Protein AF-A0A2J8T109-F1 (afdb_monomer_lite)

InterPro domains:
  IPR013608 VWA N-terminal [PF08399] (19-126)
  IPR051173 Voltage-dependent calcium channel subunit alpha-2/delta [PTHR10166] (1-126)

Foldseek 3Di:
DVVVVVLVVVLVVLLVVLLVVLVVPADQDQPDDDAFAEPVQAPNADPVGHGDGSHPHDQFFQDVLQVRGGHDLQFDHDYADPVDDCVRSVNRSSVVSCRSCSVSSNVSCVVPVNDDDDDDADPVRD

pLDDT: mean 95.09, std 2.98, ran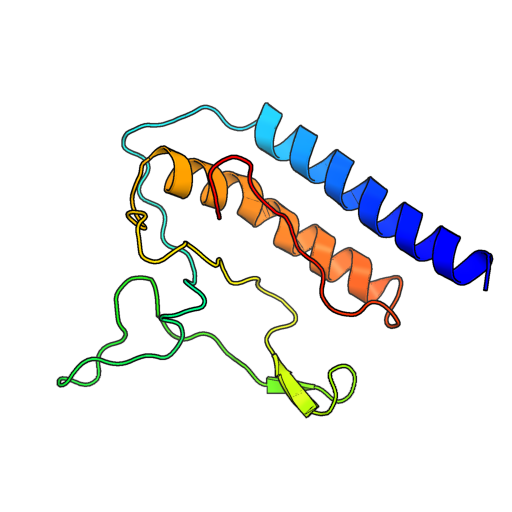ge [74.75, 98.06]

Organism: Pongo abelii (NCBI:txid9601)

Sequence (126 aa):
MEEMFHKKSEAVRRLVEAAEEAHLKHEFDADLQYEYFNAVLINERDKDGNFLELGKEFILAPNDHFNNLPVNISLSDVQVPTNMYNKDPAIVNGVYWSESLNKVFVDNFDRDPSLIWQYFGSAKGF

Radius of gyration: 16.02 Å; chains: 1; bounding box: 40×29×47 Å

Structure (mmCIF, N/CA/C/O backbone):
data_AF-A0A2J8T109-F1
#
_entry.id   AF-A0A2J8T109-F1
#
loop_
_atom_site.group_PDB
_atom_site.id
_atom_site.type_symbol
_atom_site.label_atom_id
_atom_site.label_alt_id
_atom_site.label_comp_id
_atom_site.label_asym_id
_atom_site.label_entity_id
_atom_site.label_seq_id
_atom_site.pdbx_PDB_ins_code
_atom_site.Cartn_x
_atom_site.Cartn_y
_atom_site.Cartn_z
_atom_site.occupancy
_atom_site.B_iso_or_equiv
_atom_site.auth_seq_id
_atom_site.auth_comp_id
_atom_site.auth_asym_id
_atom_site.auth_atom_id
_atom_site.pdbx_PDB_model_num
ATOM 1 N N . MET A 1 1 ? -16.014 12.203 20.686 1.00 74.75 1 MET A N 1
ATOM 2 C CA . MET A 1 1 ? -15.385 12.733 19.454 1.00 74.75 1 MET A CA 1
ATOM 3 C C . MET A 1 1 ? -13.872 12.827 19.621 1.00 74.75 1 MET A C 1
ATOM 5 O O . MET A 1 1 ? -13.166 12.283 18.790 1.00 74.75 1 MET A O 1
ATOM 9 N N . GLU A 1 2 ? -13.378 13.417 20.712 1.00 90.88 2 GLU A N 1
ATOM 10 C CA . GLU A 1 2 ? -11.944 13.460 21.052 1.00 90.88 2 GLU A CA 1
ATOM 11 C C . GLU A 1 2 ? -11.272 12.076 21.080 1.00 90.88 2 GLU A C 1
ATOM 13 O O . GLU A 1 2 ? -10.278 11.871 20.394 1.00 90.88 2 GLU A O 1
ATOM 18 N N . GLU A 1 3 ? -11.866 11.091 21.764 1.00 90.19 3 GLU A N 1
ATOM 19 C CA . GLU A 1 3 ? -11.312 9.727 21.832 1.00 90.19 3 GLU A CA 1
ATOM 20 C C . GLU A 1 3 ? -11.171 9.062 20.448 1.00 90.19 3 GLU A C 1
ATOM 22 O O . GLU A 1 3 ? -10.180 8.394 20.170 1.00 90.19 3 GLU A O 1
ATOM 27 N N . MET A 1 4 ? -12.133 9.291 19.546 1.00 90.00 4 MET A N 1
ATOM 28 C CA . MET A 1 4 ? -12.071 8.794 18.165 1.00 90.00 4 MET A CA 1
ATOM 29 C C . MET A 1 4 ? -10.885 9.413 17.416 1.00 90.00 4 MET A C 1
ATOM 31 O O . MET A 1 4 ? -10.138 8.707 16.745 1.00 90.00 4 MET A O 1
ATOM 35 N N . PHE A 1 5 ? -10.687 10.729 17.532 1.00 92.56 5 PHE A N 1
ATOM 36 C CA . PHE A 1 5 ? -9.543 11.395 16.908 1.00 92.56 5 PHE A CA 1
ATOM 37 C C . PHE A 1 5 ? -8.213 10.946 17.515 1.00 92.56 5 PHE A C 1
ATOM 39 O O . PHE A 1 5 ? -7.241 10.786 16.779 1.00 92.56 5 PHE A O 1
ATOM 46 N N . HIS A 1 6 ? -8.180 10.673 18.820 1.00 94.62 6 HIS A N 1
ATOM 47 C CA . HIS A 1 6 ? -7.000 10.128 19.479 1.00 94.62 6 HIS A CA 1
ATOM 48 C C . HIS A 1 6 ? -6.620 8.752 18.910 1.00 94.62 6 HIS A C 1
ATOM 50 O O . HIS A 1 6 ? -5.473 8.554 18.518 1.00 94.62 6 HIS A O 1
ATOM 56 N N . LYS A 1 7 ? -7.581 7.827 18.767 1.00 94.56 7 LYS A N 1
ATOM 57 C CA . LYS A 1 7 ? -7.341 6.497 18.167 1.00 94.56 7 LYS A CA 1
ATOM 58 C C . LYS A 1 7 ? -6.835 6.589 16.725 1.00 94.56 7 LYS A C 1
ATOM 60 O O . LYS A 1 7 ? -5.868 5.915 16.371 1.00 94.56 7 LYS A O 1
ATOM 65 N N . LYS A 1 8 ? -7.416 7.485 15.918 1.00 95.31 8 LYS A N 1
ATOM 66 C CA . LYS A 1 8 ? -6.950 7.746 14.543 1.00 95.31 8 LYS A CA 1
ATOM 67 C C . LYS A 1 8 ? -5.522 8.295 14.512 1.00 95.31 8 LYS A C 1
ATOM 69 O O . LYS A 1 8 ? -4.718 7.844 13.704 1.00 95.31 8 LYS A O 1
ATOM 74 N N . SER A 1 9 ? -5.195 9.222 15.411 1.00 95.94 9 SER A N 1
ATOM 75 C CA . SER A 1 9 ? -3.836 9.759 15.552 1.00 95.94 9 SER A CA 1
ATOM 76 C C . SER A 1 9 ? -2.829 8.663 15.915 1.00 95.94 9 SER A C 1
ATOM 78 O O . SER A 1 9 ? -1.756 8.581 15.321 1.00 95.94 9 SER A O 1
ATOM 80 N N . GLU A 1 10 ? -3.187 7.754 16.827 1.00 96.56 10 GLU A N 1
ATOM 81 C CA . GLU A 1 10 ? -2.331 6.615 17.170 1.00 96.56 10 GLU A CA 1
ATOM 82 C C . GLU A 1 10 ? -2.114 5.651 15.999 1.00 96.56 10 GLU A C 1
ATOM 84 O O . GLU A 1 10 ? -0.992 5.181 15.811 1.00 96.56 10 GLU A O 1
ATOM 89 N N . ALA A 1 11 ? -3.155 5.357 15.215 1.00 97.50 11 ALA A N 1
ATOM 90 C CA . ALA A 1 11 ? -3.045 4.507 14.029 1.00 97.50 11 ALA A CA 1
ATOM 91 C C . ALA A 1 11 ? -2.085 5.109 12.988 1.00 97.50 11 ALA A C 1
ATOM 93 O O . ALA A 1 11 ? -1.218 4.407 12.464 1.00 97.50 11 ALA A O 1
ATOM 94 N N . VAL A 1 12 ? -2.185 6.424 12.753 1.00 97.25 12 VAL A N 1
ATOM 95 C CA . VAL A 1 12 ? -1.263 7.162 11.874 1.00 97.25 12 VAL A CA 1
ATOM 96 C C . VAL A 1 12 ? 0.158 7.140 12.431 1.00 97.25 12 VAL A C 1
ATOM 98 O O . VAL A 1 12 ? 1.094 6.873 11.685 1.00 97.25 12 VAL A O 1
ATOM 101 N N . ARG A 1 13 ? 0.341 7.356 13.739 1.00 97.56 13 ARG A N 1
ATOM 102 C CA . ARG A 1 13 ? 1.670 7.321 14.367 1.00 97.56 13 ARG A CA 1
ATOM 103 C C . ARG A 1 13 ? 2.365 5.972 14.167 1.00 97.56 13 ARG A C 1
ATOM 105 O O . ARG A 1 13 ? 3.531 5.954 13.794 1.00 97.56 13 ARG A O 1
ATOM 112 N N . ARG A 1 14 ? 1.644 4.859 14.346 1.00 97.69 14 ARG A N 1
ATOM 113 C CA . ARG A 1 14 ? 2.177 3.505 14.096 1.00 97.69 14 ARG A CA 1
ATOM 114 C C . ARG A 1 14 ? 2.599 3.315 12.638 1.00 97.69 14 ARG A C 1
ATOM 116 O O . ARG A 1 14 ? 3.633 2.706 12.390 1.00 97.69 14 ARG A O 1
ATOM 123 N N . LEU A 1 15 ? 1.819 3.843 11.690 1.00 97.44 15 LEU A N 1
ATOM 124 C CA . LEU A 1 15 ? 2.164 3.800 10.266 1.00 97.44 15 LEU A CA 1
ATOM 125 C C . LEU A 1 15 ? 3.423 4.606 9.951 1.00 97.44 15 LEU A C 1
ATOM 127 O O . LEU A 1 15 ? 4.267 4.121 9.208 1.00 97.44 15 LEU A O 1
ATOM 131 N N . VAL A 1 16 ? 3.565 5.802 10.529 1.00 97.62 16 VAL A N 1
ATOM 132 C CA . VAL A 1 16 ? 4.760 6.641 10.349 1.00 97.62 16 VAL A CA 1
ATOM 133 C C . VAL A 1 16 ? 6.001 5.935 10.891 1.00 97.62 16 VAL A C 1
ATOM 135 O O . VAL A 1 16 ? 6.966 5.774 10.154 1.00 97.62 16 VAL A O 1
ATOM 138 N N . GLU A 1 17 ? 5.952 5.451 12.135 1.00 97.75 17 GLU A N 1
ATOM 139 C CA . GLU A 1 17 ? 7.073 4.741 12.769 1.00 97.75 17 GLU A CA 1
ATOM 140 C C . GLU A 1 17 ? 7.491 3.508 11.946 1.00 97.75 17 GLU A C 1
ATOM 142 O O . GLU A 1 17 ? 8.675 3.308 11.676 1.00 97.75 17 GLU A O 1
ATOM 147 N N . ALA A 1 18 ? 6.520 2.716 11.479 1.00 98.00 18 ALA A N 1
ATOM 148 C CA . ALA A 1 18 ? 6.792 1.543 10.654 1.00 98.00 18 ALA A CA 1
ATOM 149 C C . ALA A 1 18 ? 7.351 1.900 9.270 1.00 98.00 18 ALA A C 1
ATOM 151 O O . ALA A 1 18 ? 8.250 1.216 8.784 1.00 98.00 18 ALA A O 1
ATOM 152 N N . ALA A 1 19 ? 6.850 2.964 8.636 1.00 97.56 19 ALA A N 1
ATOM 153 C CA . ALA A 1 19 ? 7.342 3.409 7.337 1.00 97.56 19 ALA A CA 1
ATOM 154 C C . ALA A 1 19 ? 8.778 3.935 7.424 1.00 97.56 19 ALA A C 1
ATOM 156 O O . ALA A 1 19 ? 9.603 3.598 6.576 1.00 97.56 19 ALA A O 1
ATOM 157 N N . GLU A 1 20 ? 9.097 4.713 8.460 1.00 97.62 20 GLU A N 1
ATOM 158 C CA . GLU A 1 20 ? 10.457 5.193 8.715 1.00 97.62 20 GLU A CA 1
ATOM 159 C C . GLU A 1 20 ? 11.421 4.028 8.964 1.00 97.62 20 GLU A C 1
ATOM 161 O O . GLU A 1 20 ? 12.500 3.984 8.372 1.00 97.62 20 GLU A O 1
ATOM 166 N N . GLU A 1 21 ? 11.025 3.054 9.787 1.00 97.75 21 GLU A N 1
ATOM 167 C CA . GLU A 1 21 ? 11.842 1.874 10.075 1.00 97.75 21 GLU A CA 1
ATOM 168 C C . GLU A 1 21 ? 12.054 0.996 8.833 1.00 97.75 21 GLU A C 1
ATOM 170 O O . GLU A 1 21 ? 13.177 0.557 8.570 1.00 97.75 21 GLU A O 1
ATOM 175 N N . ALA A 1 22 ? 10.996 0.743 8.060 1.00 97.38 22 ALA A N 1
ATOM 176 C CA . ALA A 1 22 ? 11.070 -0.055 6.841 1.00 97.38 22 ALA A CA 1
ATOM 177 C C . ALA A 1 22 ? 11.942 0.620 5.777 1.00 97.38 22 ALA A C 1
ATOM 179 O O . ALA A 1 22 ? 12.789 -0.038 5.173 1.00 97.38 22 ALA A O 1
ATOM 180 N N . HIS A 1 23 ? 11.794 1.935 5.600 1.00 96.00 23 HIS A N 1
ATOM 181 C CA . HIS A 1 23 ? 12.626 2.694 4.675 1.00 96.00 23 HIS A CA 1
ATOM 182 C C . HIS A 1 23 ? 14.095 2.728 5.118 1.00 96.00 23 HIS A C 1
ATOM 184 O O . HIS A 1 23 ? 14.979 2.530 4.291 1.00 96.00 23 HIS A O 1
ATOM 190 N N . LEU A 1 24 ? 14.367 2.922 6.414 1.00 97.06 24 LEU A N 1
ATOM 191 C CA . LEU A 1 24 ? 15.729 2.956 6.960 1.00 97.06 24 LEU A CA 1
ATOM 192 C C . LEU A 1 24 ? 16.473 1.624 6.787 1.00 97.06 24 LEU A C 1
ATOM 194 O O . LEU A 1 24 ? 17.688 1.619 6.604 1.00 97.06 24 LEU A O 1
ATOM 198 N N . LYS A 1 25 ? 15.758 0.497 6.873 1.00 96.56 25 LYS A N 1
ATOM 199 C CA . LYS A 1 25 ? 16.326 -0.849 6.694 1.00 96.56 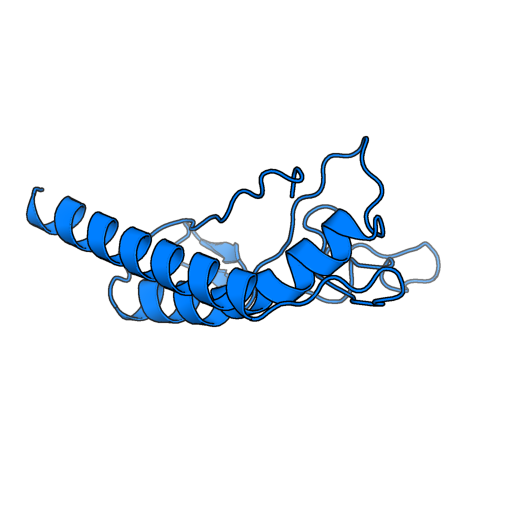25 LYS A CA 1
ATOM 200 C C . LYS A 1 25 ? 16.519 -1.241 5.231 1.00 96.56 25 LYS A C 1
ATOM 202 O O . LYS A 1 25 ? 17.181 -2.243 4.970 1.00 96.56 25 LYS A O 1
ATOM 207 N N . HIS A 1 26 ? 15.911 -0.509 4.301 1.00 96.94 26 HIS A N 1
ATOM 208 C CA . HIS A 1 26 ? 15.966 -0.818 2.880 1.00 96.94 26 HIS A CA 1
ATOM 209 C C . HIS A 1 26 ? 17.178 -0.160 2.224 1.00 96.94 26 HIS A C 1
ATOM 211 O O . HIS A 1 26 ? 17.326 1.061 2.242 1.00 96.94 26 HIS A O 1
ATOM 217 N N . GLU A 1 27 ? 18.018 -0.966 1.584 1.00 97.12 27 GLU A N 1
ATOM 218 C CA . GLU A 1 27 ? 19.079 -0.473 0.710 1.00 97.12 27 GLU A CA 1
ATOM 219 C C . GLU A 1 27 ? 18.586 -0.463 -0.736 1.00 97.12 27 GLU A C 1
ATOM 221 O O . GLU A 1 27 ? 17.972 -1.416 -1.210 1.00 97.12 27 GLU A O 1
ATOM 226 N N . PHE A 1 28 ? 18.841 0.637 -1.444 1.00 97.06 28 PHE A N 1
ATOM 227 C CA . PHE A 1 28 ? 18.414 0.774 -2.830 1.00 97.06 28 PHE A CA 1
ATOM 228 C C . PHE A 1 28 ? 19.147 -0.219 -3.740 1.00 97.06 28 PHE A C 1
ATOM 230 O O . PHE A 1 28 ? 20.377 -0.226 -3.787 1.00 97.06 28 PHE A O 1
ATOM 237 N N . ASP A 1 29 ? 18.380 -0.970 -4.528 1.00 97.25 29 ASP A N 1
ATOM 238 C CA . ASP A 1 29 ? 18.876 -1.908 -5.533 1.00 97.25 29 ASP A CA 1
ATOM 239 C C . ASP A 1 29 ? 18.266 -1.577 -6.905 1.00 97.25 29 ASP A C 1
ATOM 241 O O . ASP A 1 29 ? 17.056 -1.678 -7.113 1.00 97.25 29 ASP A O 1
ATOM 245 N N . ALA A 1 30 ? 19.108 -1.156 -7.851 1.00 96.50 30 ALA A N 1
ATOM 246 C CA . ALA A 1 30 ? 18.678 -0.762 -9.193 1.00 96.50 30 ALA A CA 1
ATOM 247 C C . ALA A 1 30 ? 18.144 -1.935 -10.030 1.00 96.50 30 ALA A C 1
ATOM 249 O O . ALA A 1 30 ? 17.345 -1.708 -10.942 1.00 96.50 30 ALA A O 1
ATOM 250 N N . ASP A 1 31 ? 18.576 -3.158 -9.719 1.00 97.06 31 ASP A N 1
ATOM 251 C CA . ASP A 1 31 ? 18.240 -4.369 -10.467 1.00 97.06 31 ASP A CA 1
ATOM 252 C C . ASP A 1 31 ? 17.084 -5.151 -9.818 1.00 97.06 31 ASP A C 1
ATOM 254 O O . ASP A 1 31 ? 16.620 -6.148 -10.386 1.00 97.06 31 ASP A O 1
ATOM 258 N N . LEU A 1 32 ? 16.577 -4.679 -8.669 1.00 96.88 32 LEU A N 1
ATOM 259 C CA . LEU A 1 32 ? 15.477 -5.290 -7.928 1.00 96.88 32 LEU A CA 1
ATOM 260 C C . LEU A 1 32 ? 14.279 -5.563 -8.844 1.00 96.88 32 LEU A C 1
ATOM 262 O O . LEU A 1 32 ? 13.693 -4.654 -9.432 1.00 96.88 32 LEU A O 1
ATOM 266 N N . GLN A 1 33 ? 13.884 -6.832 -8.921 1.00 93.94 33 GLN A N 1
ATOM 267 C CA . GLN A 1 33 ? 12.660 -7.260 -9.586 1.00 93.94 33 GLN A CA 1
ATOM 268 C C . GLN A 1 33 ? 11.628 -7.601 -8.517 1.00 93.94 33 GLN A C 1
ATOM 270 O O . GLN A 1 33 ? 11.784 -8.583 -7.792 1.00 93.94 33 GLN A O 1
ATOM 275 N N . TYR A 1 34 ? 10.577 -6.793 -8.422 1.00 94.88 34 TYR A N 1
ATOM 276 C CA . TYR A 1 34 ? 9.490 -7.020 -7.481 1.00 94.88 34 TYR A CA 1
ATOM 277 C C . TYR A 1 34 ? 8.140 -6.830 -8.166 1.00 94.88 34 TYR A C 1
ATOM 279 O O . TYR A 1 34 ? 7.915 -5.849 -8.877 1.00 94.88 34 TYR A O 1
ATOM 287 N N . GLU A 1 35 ? 7.248 -7.793 -7.957 1.00 93.31 35 GLU A N 1
ATOM 288 C CA . GLU A 1 35 ? 5.881 -7.746 -8.459 1.00 93.31 35 GLU A CA 1
ATOM 289 C C . GLU A 1 35 ? 4.936 -7.311 -7.343 1.00 93.31 35 GLU A C 1
ATOM 291 O O . GLU A 1 35 ? 4.993 -7.823 -6.229 1.00 93.31 35 GLU A O 1
ATOM 296 N N . TYR A 1 36 ? 4.027 -6.403 -7.672 1.00 95.25 36 TYR A N 1
ATOM 297 C CA . TYR A 1 36 ? 3.009 -5.880 -6.770 1.00 95.25 36 TYR A CA 1
ATOM 298 C C . TYR A 1 36 ? 1.662 -5.800 -7.488 1.00 95.25 36 TYR A C 1
ATOM 300 O O . TYR A 1 36 ? 1.598 -5.914 -8.714 1.00 95.25 36 TYR A O 1
ATOM 308 N N . PHE A 1 37 ? 0.588 -5.603 -6.728 1.00 96.88 37 PHE A N 1
ATOM 309 C CA . PHE A 1 37 ? -0.755 -5.424 -7.272 1.00 96.88 37 PHE A CA 1
ATOM 310 C C . PHE A 1 37 ? -0.952 -3.969 -7.691 1.00 96.88 37 PHE A C 1
ATOM 312 O O . PHE A 1 37 ? -1.030 -3.085 -6.842 1.00 96.88 37 PHE A O 1
ATOM 319 N N . ASN A 1 38 ? -1.002 -3.698 -8.992 1.00 96.31 38 ASN A N 1
ATOM 320 C CA . ASN A 1 38 ? -1.294 -2.365 -9.507 1.00 96.31 38 ASN A CA 1
ATOM 321 C C . ASN A 1 38 ? -2.810 -2.142 -9.529 1.00 96.31 38 ASN A C 1
ATOM 323 O O . ASN A 1 38 ? -3.524 -2.866 -10.222 1.00 96.31 38 ASN A O 1
ATOM 327 N N . ALA A 1 39 ? -3.289 -1.114 -8.830 1.00 95.62 39 ALA A N 1
ATOM 328 C CA . ALA A 1 39 ? -4.713 -0.832 -8.638 1.00 95.62 39 ALA A CA 1
ATOM 329 C C . ALA A 1 39 ? -5.510 -0.667 -9.951 1.00 95.62 39 ALA A C 1
ATOM 331 O O . ALA A 1 39 ? -6.713 -0.912 -9.983 1.00 95.62 39 ALA A O 1
ATOM 332 N N . VAL A 1 40 ? -4.854 -0.288 -11.055 1.00 93.75 40 VAL A N 1
ATOM 333 C CA . VAL A 1 40 ? -5.493 -0.135 -12.376 1.00 93.75 40 VAL A CA 1
ATOM 334 C C . VAL A 1 40 ? -5.552 -1.458 -13.151 1.00 93.75 40 VAL A C 1
ATOM 336 O O . VAL A 1 40 ? -6.325 -1.577 -14.097 1.00 93.75 40 VAL A O 1
ATOM 339 N N . LEU A 1 41 ? -4.727 -2.443 -12.785 1.00 95.00 41 LEU A N 1
ATOM 340 C CA . LEU A 1 41 ? -4.548 -3.692 -13.534 1.00 95.00 41 LEU A CA 1
ATOM 341 C C . LEU A 1 41 ? -5.070 -4.925 -12.791 1.00 95.00 41 LEU A C 1
ATOM 343 O O . LEU A 1 41 ? -5.166 -5.991 -13.401 1.00 95.00 41 LEU A O 1
ATOM 347 N N . ILE A 1 42 ? -5.360 -4.825 -11.489 1.00 95.94 42 ILE A N 1
ATOM 348 C CA . ILE A 1 42 ? -5.830 -5.964 -10.696 1.00 95.94 42 ILE A CA 1
ATOM 349 C C . ILE A 1 42 ? -7.019 -6.654 -11.361 1.00 95.94 42 ILE A C 1
ATOM 351 O O . ILE A 1 42 ? -7.985 -6.014 -11.766 1.00 95.94 42 ILE A O 1
ATOM 355 N N . ASN A 1 43 ? -6.955 -7.982 -11.454 1.00 95.62 43 ASN A N 1
ATOM 356 C CA . ASN A 1 43 ? -7.973 -8.823 -12.088 1.00 95.62 43 ASN A CA 1
ATOM 357 C C . ASN A 1 43 ? -8.224 -8.589 -13.592 1.00 95.62 43 ASN A C 1
ATOM 359 O O . ASN A 1 43 ? -9.052 -9.300 -14.171 1.00 95.62 43 ASN A O 1
ATOM 363 N N . GLU A 1 44 ? -7.501 -7.678 -14.248 1.00 94.75 44 GLU A N 1
ATOM 364 C CA . GLU A 1 44 ? -7.590 -7.479 -15.694 1.00 94.75 44 GLU A CA 1
ATOM 365 C C . GLU A 1 44 ? -6.918 -8.631 -16.449 1.00 94.75 44 GLU A C 1
ATOM 367 O O . GLU A 1 44 ? -5.863 -9.149 -16.056 1.00 94.75 44 GLU A O 1
ATOM 372 N N . ARG A 1 45 ? -7.537 -9.038 -17.562 1.00 94.31 45 ARG A N 1
ATOM 373 C CA . ARG A 1 45 ? -7.086 -10.161 -18.393 1.00 94.31 45 ARG A CA 1
ATOM 374 C C . ARG A 1 45 ? -6.844 -9.736 -19.836 1.00 94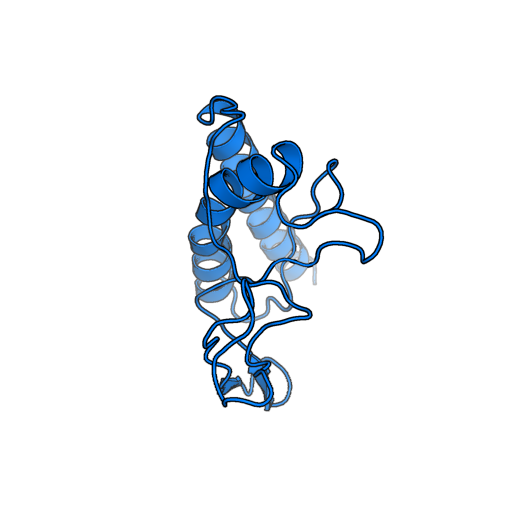.31 45 ARG A C 1
ATOM 376 O O . ARG A 1 45 ? -7.547 -8.883 -20.374 1.00 94.31 45 ARG A O 1
ATOM 383 N N . ASP A 1 46 ? -5.859 -10.362 -20.470 1.00 94.06 46 ASP A N 1
ATOM 384 C CA . ASP A 1 46 ? -5.606 -10.221 -21.899 1.00 94.06 46 ASP A CA 1
ATOM 385 C C . ASP A 1 46 ? -6.631 -11.003 -22.749 1.00 94.06 46 ASP A C 1
ATOM 387 O O . ASP A 1 46 ? -7.556 -11.649 -22.250 1.00 94.06 46 ASP A O 1
ATOM 391 N N . LYS A 1 47 ? -6.466 -10.940 -24.075 1.00 94.81 47 LYS A N 1
ATOM 392 C CA . LYS A 1 47 ? -7.344 -11.626 -25.039 1.00 94.81 47 LYS A CA 1
ATOM 393 C C . LYS A 1 47 ? -7.255 -13.152 -24.958 1.00 94.81 47 LYS A C 1
ATOM 395 O O . LYS A 1 47 ? -8.192 -13.824 -25.381 1.00 94.81 47 LYS A O 1
ATOM 400 N N . ASP A 1 48 ? -6.148 -13.666 -24.436 1.00 94.44 48 ASP A N 1
ATOM 401 C CA . ASP A 1 48 ? -5.873 -15.091 -24.282 1.00 94.44 48 ASP A CA 1
ATOM 402 C C . ASP A 1 48 ? -6.335 -15.606 -22.901 1.00 94.44 48 ASP A C 1
ATOM 404 O O . ASP A 1 48 ? -6.284 -16.806 -22.628 1.00 94.44 48 ASP A O 1
ATOM 408 N N . GLY A 1 49 ? -6.851 -14.714 -22.044 1.00 93.19 49 GLY A N 1
ATOM 409 C CA . GLY A 1 49 ? -7.385 -15.010 -20.718 1.00 93.19 49 GLY A CA 1
ATOM 410 C C . GLY A 1 49 ? -6.348 -14.987 -19.592 1.00 93.19 49 GLY A C 1
ATOM 411 O O . GLY A 1 49 ? -6.707 -15.287 -18.446 1.00 93.19 49 GLY A O 1
ATOM 412 N N . ASN A 1 50 ? -5.094 -14.623 -19.871 1.00 94.56 50 ASN A N 1
ATOM 413 C CA . ASN A 1 50 ? -4.048 -14.499 -18.855 1.00 94.56 50 ASN A CA 1
ATOM 414 C C . ASN A 1 50 ? -4.178 -13.164 -18.121 1.00 94.56 50 ASN A C 1
ATOM 416 O O . ASN A 1 50 ? -4.614 -12.171 -18.696 1.00 94.56 50 ASN A O 1
ATOM 420 N N . PHE A 1 51 ? -3.785 -13.124 -16.850 1.00 93.19 51 PHE A N 1
ATOM 421 C CA . PHE A 1 51 ? -3.724 -11.858 -16.126 1.00 93.19 51 PHE A CA 1
ATOM 422 C C . PHE A 1 51 ? -2.648 -10.947 -16.706 1.00 93.19 51 PHE A C 1
ATOM 424 O O . PHE A 1 51 ? -1.563 -11.411 -17.068 1.00 93.19 51 PHE A O 1
ATOM 431 N N . LEU A 1 52 ? -2.936 -9.647 -16.736 1.00 92.81 52 LEU A N 1
ATOM 432 C CA . LEU A 1 52 ? -1.928 -8.653 -17.078 1.00 92.81 52 LEU A CA 1
ATOM 433 C C . LEU A 1 52 ? -0.794 -8.659 -16.042 1.00 92.81 52 LEU A C 1
ATOM 435 O O . LEU A 1 52 ? -0.991 -8.962 -14.861 1.00 92.81 52 LEU A O 1
ATOM 439 N N . GLU A 1 53 ? 0.404 -8.293 -16.493 1.00 91.31 53 GLU A N 1
ATOM 440 C CA . GLU A 1 53 ? 1.550 -8.059 -15.617 1.00 91.31 53 GLU A CA 1
ATOM 441 C C . GLU A 1 53 ? 1.203 -7.004 -14.551 1.00 91.31 53 GLU A C 1
ATOM 443 O O . GLU A 1 53 ? 0.590 -5.987 -14.868 1.00 91.31 53 GLU A O 1
ATOM 448 N N . LEU A 1 54 ? 1.572 -7.262 -13.288 1.00 92.75 54 LEU A N 1
ATOM 449 C CA . LEU A 1 54 ? 1.171 -6.488 -12.096 1.00 92.75 54 LEU A CA 1
ATOM 450 C C . LEU A 1 54 ? -0.344 -6.442 -11.815 1.00 92.75 54 LEU A C 1
ATOM 452 O O . LEU A 1 54 ? -0.760 -5.855 -10.821 1.00 92.75 54 LEU A O 1
ATOM 456 N N . GLY A 1 55 ? -1.175 -7.066 -12.649 1.00 91.12 55 GLY A N 1
ATOM 457 C CA . GLY A 1 55 ? -2.596 -7.239 -12.381 1.00 91.12 55 GLY A CA 1
ATOM 458 C C . GLY A 1 55 ? -2.830 -8.407 -11.438 1.00 91.12 55 GLY A C 1
ATOM 459 O O . GLY A 1 55 ? -3.260 -8.216 -10.304 1.00 91.12 55 GLY A O 1
ATOM 460 N N . LYS A 1 56 ? -2.470 -9.614 -11.896 1.00 90.81 56 LYS A N 1
ATOM 461 C CA . LYS A 1 56 ? -2.674 -10.891 -11.184 1.00 90.81 56 LYS A CA 1
ATOM 462 C C . LYS A 1 56 ? -4.101 -11.056 -10.621 1.00 90.81 56 LYS A C 1
ATOM 464 O O . LYS A 1 56 ? -4.996 -10.239 -10.828 1.00 90.81 56 LYS A O 1
ATOM 469 N N . GLU A 1 57 ? -4.338 -12.182 -9.956 1.00 94.38 57 GLU A N 1
ATOM 470 C CA . GLU A 1 57 ? -5.570 -12.376 -9.198 1.00 94.38 57 GLU A CA 1
ATOM 471 C C . GLU A 1 57 ? -5.471 -11.627 -7.869 1.00 94.38 57 GLU A C 1
ATOM 473 O O . GLU A 1 57 ? -4.593 -11.913 -7.051 1.00 94.38 57 GLU A O 1
ATOM 478 N N . PHE A 1 58 ? -6.384 -10.685 -7.653 1.00 95.81 58 PHE A N 1
ATOM 479 C CA . PHE A 1 58 ? -6.513 -9.947 -6.407 1.00 95.81 58 PHE A CA 1
ATOM 480 C C . PHE A 1 58 ? -7.913 -10.167 -5.844 1.00 95.81 58 PHE A C 1
ATOM 482 O O . PHE A 1 58 ? -8.906 -9.658 -6.369 1.00 95.81 58 PHE A O 1
ATOM 489 N N . ILE A 1 59 ? -8.002 -10.975 -4.786 1.00 96.00 59 ILE A N 1
ATOM 490 C CA . ILE A 1 59 ? -9.285 -11.394 -4.221 1.00 96.00 59 ILE A CA 1
ATOM 491 C C . ILE A 1 59 ? -9.961 -10.188 -3.571 1.00 96.00 59 ILE A C 1
ATOM 493 O O . ILE A 1 59 ? -9.469 -9.644 -2.583 1.00 96.00 59 ILE A O 1
ATOM 497 N N . LEU A 1 60 ? -11.111 -9.805 -4.120 1.00 96.25 60 LEU A N 1
ATOM 498 C CA . LEU A 1 60 ? -11.976 -8.771 -3.575 1.00 96.25 60 LEU A CA 1
ATOM 499 C C . LEU A 1 60 ? -13.272 -9.421 -3.098 1.00 96.25 60 LEU A C 1
ATOM 501 O O . LEU A 1 60 ? -13.958 -10.097 -3.868 1.00 96.25 60 LEU A O 1
ATOM 505 N N . ALA A 1 61 ? -13.612 -9.207 -1.832 1.00 97.06 61 ALA A N 1
ATOM 506 C CA . ALA A 1 61 ? -14.842 -9.711 -1.236 1.00 97.06 61 ALA A CA 1
ATOM 507 C C . ALA A 1 61 ? -15.716 -8.535 -0.777 1.00 97.06 61 ALA A C 1
ATOM 509 O O . ALA A 1 61 ? -15.178 -7.552 -0.260 1.00 97.06 61 ALA A O 1
ATOM 510 N N . PRO A 1 62 ? -17.050 -8.607 -0.946 1.00 97.38 62 PRO A N 1
ATOM 511 C CA . PRO A 1 62 ? -17.952 -7.628 -0.354 1.00 97.38 62 PRO A CA 1
ATOM 512 C C . PRO A 1 62 ? -17.723 -7.541 1.154 1.00 97.38 62 PRO A C 1
ATOM 514 O O . PRO A 1 62 ? -17.663 -8.567 1.833 1.00 97.38 62 PRO A O 1
ATOM 517 N N . ASN A 1 63 ? -17.605 -6.323 1.672 1.00 95.94 63 ASN A N 1
ATOM 518 C CA . ASN A 1 63 ? -17.395 -6.097 3.095 1.00 95.94 63 ASN A CA 1
ATOM 519 C C . ASN A 1 63 ? -18.394 -5.068 3.634 1.00 95.94 63 ASN A C 1
ATOM 521 O O . ASN A 1 63 ? -18.427 -3.929 3.166 1.00 95.94 63 ASN A O 1
ATOM 525 N N . ASP A 1 64 ? -19.184 -5.463 4.634 1.00 94.88 64 ASP A N 1
ATOM 526 C CA . ASP A 1 64 ? -20.240 -4.629 5.223 1.00 94.88 64 ASP A CA 1
ATOM 527 C C . ASP A 1 64 ? -19.705 -3.312 5.803 1.00 94.88 64 ASP A C 1
ATOM 529 O O . ASP A 1 64 ? -20.357 -2.271 5.708 1.00 94.88 64 ASP A O 1
ATOM 533 N N . HIS A 1 65 ? -18.481 -3.324 6.338 1.00 94.38 65 HIS A N 1
ATOM 534 C CA . HIS A 1 65 ? -17.830 -2.129 6.875 1.00 94.38 65 HIS A CA 1
ATOM 535 C C . HIS A 1 65 ? -17.526 -1.079 5.797 1.00 94.38 65 HIS A C 1
ATOM 537 O O . HIS A 1 65 ? -17.539 0.123 6.056 1.00 94.38 65 HIS A O 1
ATOM 543 N N . PHE A 1 66 ? -17.312 -1.525 4.559 1.00 95.25 66 PHE A N 1
ATOM 544 C CA . PHE A 1 66 ? -17.030 -0.672 3.407 1.00 95.25 66 PHE A CA 1
ATOM 545 C C . PHE A 1 66 ? -18.260 -0.506 2.506 1.00 95.25 66 PHE A C 1
ATOM 547 O O . PHE A 1 66 ? -18.126 -0.396 1.291 1.00 95.25 66 PHE A O 1
ATOM 554 N N . ASN A 1 67 ? -19.470 -0.471 3.079 1.00 94.50 67 ASN A N 1
ATOM 555 C CA . ASN A 1 67 ? -20.736 -0.341 2.339 1.00 94.50 67 ASN A CA 1
ATOM 556 C C . ASN A 1 67 ? -20.939 -1.444 1.282 1.00 94.50 67 ASN A C 1
ATOM 558 O O . ASN A 1 67 ? -21.410 -1.176 0.175 1.00 94.50 67 ASN A O 1
ATOM 562 N N . ASN A 1 68 ? -20.541 -2.675 1.609 1.00 94.81 68 ASN A N 1
ATOM 563 C CA . ASN A 1 68 ? -20.583 -3.852 0.735 1.00 94.81 68 ASN A CA 1
ATOM 564 C C . AS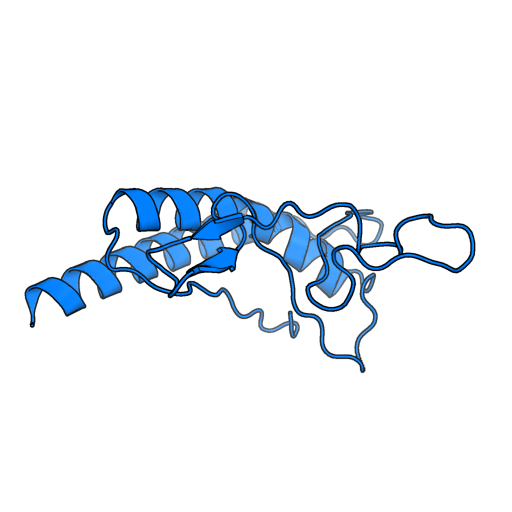N A 1 68 ? -19.749 -3.697 -0.546 1.00 94.81 68 ASN A C 1
ATOM 566 O O . ASN A 1 68 ? -19.930 -4.465 -1.496 1.00 94.81 68 ASN A O 1
ATOM 570 N N . LEU A 1 69 ? -18.822 -2.734 -0.581 1.00 96.56 69 LEU A N 1
ATOM 571 C CA . LEU A 1 69 ? -1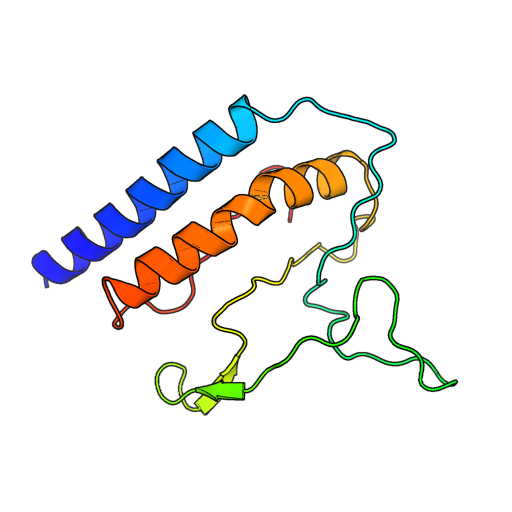7.867 -2.624 -1.672 1.00 96.56 69 LEU A CA 1
ATOM 572 C C . LEU A 1 69 ? -16.936 -3.847 -1.669 1.00 96.56 69 LEU A C 1
ATOM 574 O O . LEU A 1 69 ? -16.561 -4.332 -0.595 1.00 96.56 69 LEU A O 1
ATOM 578 N N . PRO A 1 70 ? -16.567 -4.359 -2.855 1.00 96.38 70 PRO A N 1
ATOM 579 C CA . PRO A 1 70 ? -15.589 -5.426 -2.976 1.00 96.38 70 PRO A CA 1
ATOM 580 C C . PRO A 1 70 ? -14.202 -4.878 -2.617 1.00 96.38 70 PRO A C 1
ATOM 582 O O . PRO A 1 70 ? -13.673 -4.017 -3.316 1.00 96.38 70 PRO A O 1
ATOM 585 N N . VAL A 1 71 ? -13.627 -5.361 -1.517 1.00 96.38 71 VAL A N 1
ATOM 586 C CA . VAL A 1 71 ? -12.332 -4.901 -0.986 1.00 96.38 71 VAL A CA 1
ATOM 587 C C . VAL A 1 71 ? -11.447 -6.082 -0.598 1.00 96.38 71 VAL A C 1
ATOM 589 O O . VAL A 1 71 ? -11.931 -7.198 -0.391 1.00 96.38 71 VAL A O 1
ATOM 592 N N . ASN A 1 72 ? -10.148 -5.825 -0.466 1.00 96.56 72 ASN A N 1
ATOM 593 C CA . ASN A 1 72 ? -9.205 -6.726 0.184 1.00 96.56 72 ASN A CA 1
ATOM 594 C C . ASN A 1 72 ? -8.805 -6.111 1.531 1.00 96.56 72 ASN A C 1
ATOM 596 O O . ASN A 1 72 ? -8.440 -4.941 1.595 1.00 96.56 72 ASN A O 1
ATOM 600 N N . ILE A 1 73 ? -8.918 -6.883 2.611 1.00 94.81 73 ILE A N 1
ATOM 601 C CA . ILE A 1 73 ? -8.604 -6.428 3.977 1.00 94.81 73 ILE A CA 1
ATOM 602 C C . ILE A 1 73 ? -7.261 -6.957 4.488 1.00 94.81 73 ILE A C 1
ATOM 604 O O . ILE A 1 73 ? -6.917 -6.726 5.640 1.00 94.81 73 ILE A O 1
ATOM 608 N N . SER A 1 74 ? -6.528 -7.706 3.665 1.00 94.06 74 SER A N 1
ATOM 609 C CA . SER A 1 74 ? -5.267 -8.359 4.039 1.00 94.06 74 SER A CA 1
ATOM 610 C C . SER A 1 74 ? -4.073 -7.862 3.231 1.00 94.06 74 SER A C 1
ATOM 612 O O . SER A 1 74 ? -2.947 -7.930 3.715 1.00 94.06 74 SER A O 1
ATOM 614 N N . LEU A 1 75 ? -4.309 -7.381 2.012 1.00 95.75 75 LEU A N 1
ATOM 615 C CA . LEU A 1 75 ? -3.291 -6.884 1.097 1.00 95.75 75 LEU A CA 1
ATOM 616 C C . LEU A 1 75 ? -3.696 -5.508 0.575 1.00 95.75 75 LEU A C 1
ATOM 618 O O . LEU A 1 75 ? -4.871 -5.271 0.293 1.00 95.75 75 LEU A O 1
ATOM 622 N N . SER A 1 76 ? -2.711 -4.636 0.401 1.00 96.44 76 SER A N 1
ATOM 623 C CA . SER A 1 76 ? -2.845 -3.381 -0.331 1.00 96.44 76 SER A CA 1
ATOM 624 C C . SER A 1 76 ? -2.528 -3.566 -1.815 1.00 96.44 76 SER A C 1
ATOM 626 O O . SER A 1 76 ? -1.697 -4.394 -2.197 1.00 96.44 76 SER A O 1
ATOM 628 N N . ASP A 1 77 ? -3.180 -2.758 -2.641 1.00 96.81 77 ASP A N 1
ATOM 629 C CA . ASP A 1 77 ? -2.766 -2.467 -4.008 1.00 96.81 77 ASP A CA 1
ATOM 630 C C . ASP A 1 77 ? -1.982 -1.141 -4.059 1.00 96.81 77 ASP A C 1
ATOM 632 O O . ASP A 1 77 ? -1.864 -0.415 -3.069 1.00 96.81 77 ASP A O 1
ATOM 636 N N . VAL A 1 78 ? -1.373 -0.857 -5.210 1.00 97.50 78 VAL A N 1
ATOM 637 C CA . VAL A 1 78 ? -0.521 0.315 -5.437 1.00 97.50 78 VAL A CA 1
ATOM 638 C C . VAL A 1 78 ? -1.032 1.091 -6.639 1.00 97.50 78 VAL A C 1
ATOM 640 O O . VAL A 1 78 ? -1.180 0.542 -7.736 1.00 97.50 78 VAL A O 1
ATOM 643 N N . GLN A 1 79 ? -1.243 2.391 -6.455 1.00 96.50 79 GLN A N 1
ATOM 644 C CA . GLN A 1 79 ? -1.656 3.293 -7.521 1.00 96.50 79 GLN A CA 1
ATOM 645 C C . GLN A 1 79 ? -0.445 4.040 -8.076 1.00 96.50 79 GLN A C 1
ATOM 647 O O . GLN A 1 79 ? 0.044 4.988 -7.476 1.00 96.50 79 GLN A O 1
ATOM 652 N N . VAL A 1 80 ? -0.028 3.687 -9.290 1.00 95.00 80 VAL A N 1
ATOM 653 C CA . VAL A 1 80 ? 0.999 4.437 -10.025 1.00 95.00 80 VAL A CA 1
ATOM 654 C C . VAL A 1 80 ? 0.319 5.335 -11.073 1.00 95.00 80 VAL A C 1
ATOM 656 O O . VAL A 1 80 ? -0.531 4.852 -11.829 1.00 95.00 80 VAL A O 1
ATOM 659 N N . PRO A 1 81 ? 0.625 6.645 -11.140 1.00 91.81 81 PRO A N 1
ATOM 660 C CA . PRO A 1 81 ? 0.128 7.541 -12.176 1.00 91.81 81 PRO A CA 1
ATOM 661 C C . PRO A 1 81 ? 0.469 7.043 -13.582 1.00 91.81 81 PRO A C 1
ATOM 663 O O . PRO A 1 81 ? 1.565 6.556 -13.841 1.00 91.81 81 PRO A O 1
ATOM 666 N N . THR A 1 82 ? -0.443 7.237 -14.533 1.00 86.56 82 THR A N 1
ATOM 667 C CA . THR A 1 82 ? -0.322 6.689 -15.898 1.00 86.56 82 THR A CA 1
ATOM 668 C C . THR A 1 82 ? 0.860 7.235 -16.703 1.00 86.56 82 THR A C 1
ATOM 670 O O . THR A 1 82 ? 1.212 6.670 -17.734 1.00 86.56 82 THR A O 1
ATOM 673 N N . ASN A 1 83 ? 1.447 8.358 -16.286 1.00 88.88 83 ASN A N 1
ATOM 674 C CA . ASN A 1 83 ? 2.635 8.946 -16.909 1.00 88.88 83 ASN A CA 1
ATOM 675 C C . ASN A 1 83 ? 3.954 8.401 -16.334 1.00 88.88 83 ASN A C 1
ATOM 677 O O . ASN A 1 83 ? 5.017 8.813 -16.798 1.00 88.88 83 ASN A O 1
ATOM 681 N N . MET A 1 84 ? 3.899 7.519 -15.333 1.00 88.69 84 MET A N 1
ATOM 682 C CA . MET A 1 84 ? 5.062 6.886 -14.720 1.00 88.69 84 MET A CA 1
ATOM 683 C C . MET A 1 84 ? 5.199 5.432 -15.168 1.00 88.69 84 MET A C 1
ATOM 685 O O . MET A 1 84 ? 4.221 4.750 -15.470 1.00 88.69 84 MET A O 1
ATOM 689 N N . TYR A 1 85 ? 6.438 4.949 -15.216 1.00 91.56 85 TYR A N 1
ATOM 690 C CA . TYR A 1 85 ? 6.713 3.561 -15.551 1.00 91.56 85 TYR A CA 1
ATOM 691 C C . TYR A 1 85 ? 6.622 2.683 -14.297 1.00 91.56 85 TYR A C 1
ATOM 693 O O . TYR A 1 85 ? 7.374 2.875 -13.346 1.00 91.56 85 TYR A O 1
ATOM 701 N N . ASN A 1 86 ? 5.733 1.685 -14.313 1.00 92.06 86 ASN A N 1
ATOM 702 C CA . ASN A 1 86 ? 5.465 0.802 -13.168 1.00 92.06 86 ASN A CA 1
ATOM 703 C C . ASN A 1 86 ?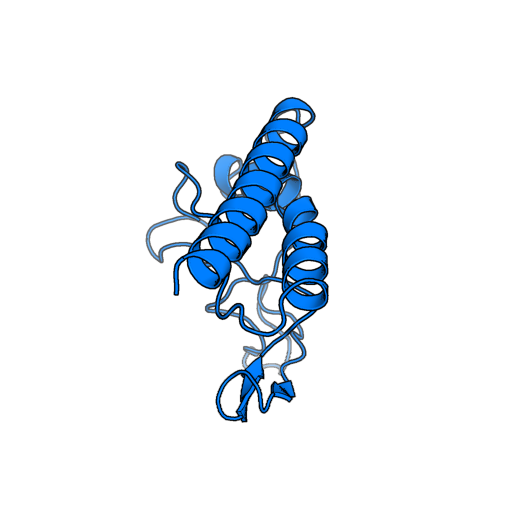 6.697 0.049 -12.635 1.00 92.06 86 ASN A C 1
ATOM 705 O O . ASN A 1 86 ? 6.706 -0.347 -11.471 1.00 92.06 86 ASN A O 1
ATOM 709 N N . LYS A 1 87 ? 7.711 -0.168 -13.485 1.00 93.06 87 LYS A N 1
ATOM 710 C CA . LYS A 1 87 ? 8.966 -0.854 -13.142 1.00 93.06 87 LYS A CA 1
ATOM 711 C C . LYS A 1 87 ? 10.161 0.096 -13.033 1.00 93.06 87 LYS A C 1
ATOM 713 O O . LYS A 1 87 ? 11.304 -0.341 -13.126 1.00 93.06 87 LYS A O 1
ATOM 718 N N . ASP A 1 88 ? 9.918 1.398 -12.897 1.00 94.81 88 ASP A N 1
ATOM 719 C CA . ASP A 1 88 ? 10.986 2.333 -12.554 1.00 94.81 88 ASP A CA 1
ATOM 720 C C . ASP A 1 88 ? 11.645 1.872 -11.238 1.00 94.81 88 ASP A C 1
ATOM 722 O O . ASP A 1 88 ? 10.918 1.626 -10.269 1.00 94.81 88 ASP A O 1
ATOM 726 N N . PRO A 1 89 ? 12.985 1.749 -11.163 1.00 96.06 89 PRO A N 1
ATOM 727 C CA . PRO A 1 89 ? 13.661 1.278 -9.958 1.00 96.06 89 PRO A CA 1
ATOM 728 C C . PRO A 1 89 ? 13.256 2.036 -8.689 1.00 96.06 89 PRO A C 1
ATOM 730 O O . PRO A 1 89 ? 13.143 1.425 -7.628 1.00 96.06 89 PRO A O 1
ATOM 733 N N . ALA A 1 90 ? 12.974 3.341 -8.769 1.00 95.25 90 ALA A N 1
ATOM 734 C CA . ALA A 1 90 ? 12.521 4.120 -7.619 1.00 95.25 90 ALA A CA 1
ATOM 735 C C . ALA A 1 90 ? 11.118 3.712 -7.137 1.00 95.25 90 ALA A C 1
ATOM 737 O O . ALA A 1 90 ? 10.861 3.740 -5.932 1.00 95.25 90 ALA A O 1
ATOM 738 N N . ILE A 1 91 ? 10.232 3.323 -8.059 1.00 96.12 91 ILE A N 1
ATOM 739 C CA . ILE A 1 91 ? 8.899 2.795 -7.743 1.00 96.12 91 ILE A CA 1
ATOM 740 C C . ILE A 1 91 ? 9.027 1.387 -7.179 1.00 96.12 91 ILE A C 1
ATOM 742 O O . ILE A 1 91 ? 8.523 1.131 -6.095 1.00 96.12 91 ILE A O 1
ATOM 746 N N . VAL A 1 92 ? 9.761 0.499 -7.850 1.00 97.00 92 VAL A N 1
ATOM 747 C CA . VAL A 1 92 ? 9.900 -0.907 -7.438 1.00 97.00 92 VAL A CA 1
ATOM 748 C C . VAL A 1 92 ? 10.520 -1.023 -6.046 1.00 97.00 92 VAL A C 1
ATOM 750 O O . VAL A 1 92 ? 9.972 -1.713 -5.191 1.00 97.00 92 VAL A O 1
ATOM 753 N N . ASN A 1 93 ? 11.603 -0.286 -5.779 1.00 97.75 93 ASN A N 1
ATOM 754 C CA . ASN A 1 93 ? 12.209 -0.231 -4.445 1.00 97.75 93 ASN A CA 1
ATOM 755 C C . ASN A 1 93 ? 11.240 0.346 -3.417 1.00 97.75 93 ASN A C 1
ATOM 757 O O . ASN A 1 93 ? 11.132 -0.174 -2.311 1.00 97.75 93 ASN A O 1
ATOM 761 N N . GLY A 1 94 ? 10.545 1.423 -3.790 1.00 97.19 94 GLY A N 1
ATOM 762 C CA . GLY A 1 94 ? 9.554 2.072 -2.950 1.00 97.19 94 GLY A CA 1
ATOM 763 C C . GLY A 1 94 ? 8.461 1.115 -2.491 1.00 97.19 94 GLY A C 1
ATOM 764 O O . GLY A 1 94 ? 8.212 0.963 -1.297 1.00 97.19 94 GLY A O 1
ATOM 765 N N . VAL A 1 95 ? 7.841 0.458 -3.464 1.00 97.25 95 VAL A N 1
ATOM 766 C CA . VAL A 1 95 ? 6.765 -0.499 -3.250 1.00 97.25 95 VAL A CA 1
ATOM 767 C C . VAL A 1 95 ? 7.261 -1.678 -2.420 1.00 97.25 95 VAL A C 1
ATOM 769 O O . VAL A 1 95 ? 6.598 -2.041 -1.452 1.00 97.25 95 VAL A O 1
ATOM 772 N N . TYR A 1 96 ? 8.444 -2.210 -2.736 1.00 97.69 96 TYR A N 1
ATOM 773 C CA . TYR A 1 96 ? 9.043 -3.333 -2.020 1.00 97.69 96 TYR A CA 1
ATOM 774 C C . TYR A 1 96 ? 9.180 -3.072 -0.517 1.00 97.69 96 TYR A C 1
ATOM 776 O O . TYR A 1 96 ? 8.640 -3.832 0.283 1.00 97.69 96 TYR A O 1
ATOM 784 N N . TRP A 1 97 ? 9.831 -1.980 -0.102 1.00 97.38 97 TRP A N 1
ATOM 785 C CA . TRP A 1 97 ? 9.984 -1.730 1.337 1.00 97.38 97 TRP A CA 1
ATOM 786 C C . TRP A 1 97 ? 8.638 -1.396 1.999 1.00 97.38 97 TRP A C 1
ATOM 788 O O . TRP A 1 97 ? 8.392 -1.783 3.147 1.00 97.38 97 TRP A O 1
ATOM 798 N N . SER A 1 98 ? 7.743 -0.714 1.273 1.00 97.75 98 SER A N 1
ATOM 799 C CA . SER A 1 98 ? 6.425 -0.325 1.786 1.00 97.75 98 SER A CA 1
ATOM 800 C C . SER A 1 98 ? 5.434 -1.491 1.903 1.00 97.75 98 SER A C 1
ATOM 802 O O . SER A 1 98 ? 4.433 -1.352 2.600 1.00 97.75 98 SER A O 1
ATOM 804 N N . GLU A 1 99 ? 5.726 -2.663 1.320 1.00 96.94 99 GLU A N 1
ATOM 805 C CA . GLU A 1 99 ? 4.926 -3.888 1.493 1.00 96.94 99 GLU A CA 1
ATOM 806 C C . GLU A 1 99 ? 4.755 -4.242 2.979 1.00 96.94 99 GLU A C 1
ATOM 808 O O . GLU A 1 99 ? 3.688 -4.683 3.414 1.00 96.94 99 GLU A O 1
ATOM 813 N N . SER A 1 100 ? 5.784 -3.974 3.786 1.00 96.31 100 SER A N 1
ATOM 814 C CA . SER A 1 100 ? 5.762 -4.177 5.239 1.00 96.31 100 SER A CA 1
ATOM 815 C C . SER A 1 100 ? 4.623 -3.429 5.954 1.00 96.31 100 SER A C 1
ATOM 817 O O . SER A 1 100 ? 4.181 -3.862 7.024 1.00 96.31 100 SER A O 1
ATOM 819 N N . LEU A 1 101 ? 4.084 -2.361 5.351 1.00 97.88 101 LEU A N 1
ATOM 820 C CA . LEU A 1 101 ? 2.961 -1.593 5.891 1.00 97.88 101 LEU A CA 1
ATOM 821 C C . LEU A 1 101 ? 1.629 -2.349 5.832 1.00 97.88 101 LEU A C 1
ATOM 823 O O . LEU A 1 101 ? 0.750 -2.038 6.635 1.00 97.88 101 LEU A O 1
ATOM 827 N N . ASN A 1 102 ? 1.494 -3.386 4.990 1.00 97.56 102 ASN A N 1
ATOM 828 C CA . ASN A 1 102 ? 0.311 -4.263 4.963 1.00 97.56 102 ASN A CA 1
ATOM 829 C C . ASN A 1 102 ? -0.035 -4.770 6.365 1.00 97.56 102 ASN A C 1
ATOM 831 O O . ASN A 1 102 ? -1.183 -4.696 6.805 1.00 97.56 102 ASN A O 1
ATOM 835 N N . LYS A 1 103 ? 0.983 -5.215 7.113 1.00 97.38 103 LYS A N 1
ATOM 836 C CA . LYS A 1 103 ? 0.800 -5.696 8.484 1.00 97.38 103 LYS A CA 1
ATOM 837 C C . LYS A 1 103 ? 0.245 -4.606 9.399 1.00 97.38 103 LYS A C 1
ATOM 839 O O . LYS A 1 103 ? -0.610 -4.885 10.230 1.00 97.38 103 LYS A O 1
ATOM 844 N N . VAL A 1 104 ? 0.717 -3.373 9.249 1.00 98.06 104 VAL A N 1
ATOM 845 C CA . VAL A 1 104 ? 0.278 -2.251 10.082 1.00 98.06 104 VAL A CA 1
ATOM 846 C C . VAL A 1 104 ? -1.142 -1.827 9.722 1.00 98.06 104 VAL A C 1
ATOM 848 O O . VAL A 1 104 ? -1.916 -1.519 10.625 1.00 98.06 104 VAL A O 1
ATOM 851 N N . PHE A 1 105 ? -1.519 -1.859 8.440 1.00 98.06 105 PHE A N 1
ATOM 852 C CA . PHE A 1 105 ? -2.895 -1.592 8.014 1.00 98.06 105 PHE A CA 1
ATOM 853 C C . PHE A 1 105 ? -3.882 -2.593 8.618 1.00 98.06 105 PHE A C 1
ATOM 855 O O . PHE A 1 105 ? -4.898 -2.167 9.176 1.00 98.06 105 PHE A O 1
ATOM 862 N N . VAL A 1 106 ? -3.549 -3.887 8.569 1.00 97.69 106 VAL A N 1
ATOM 863 C CA . VAL A 1 106 ? -4.334 -4.963 9.195 1.00 97.69 106 VAL A CA 1
ATOM 864 C C . VAL A 1 106 ? -4.390 -4.772 10.711 1.00 97.69 106 VAL A C 1
ATOM 866 O O . VAL A 1 106 ? -5.475 -4.663 11.275 1.00 97.69 106 VAL A O 1
ATOM 869 N N . ASP A 1 107 ? -3.234 -4.623 11.367 1.00 97.88 107 ASP A N 1
ATOM 870 C CA . ASP A 1 107 ? -3.151 -4.471 12.823 1.00 97.88 107 ASP A CA 1
ATOM 871 C C . ASP A 1 107 ? -3.907 -3.211 13.308 1.00 97.88 107 ASP A C 1
ATOM 873 O O . ASP A 1 107 ? -4.467 -3.200 14.407 1.00 97.88 107 ASP A O 1
ATOM 877 N N . ASN A 1 108 ? -3.932 -2.133 12.518 1.00 97.69 108 ASN A N 1
ATOM 878 C CA . ASN A 1 108 ? -4.715 -0.934 12.816 1.00 97.69 108 ASN A CA 1
ATOM 879 C C . ASN A 1 108 ? -6.218 -1.202 12.711 1.00 97.69 108 ASN A C 1
ATOM 881 O O . ASN A 1 108 ? -6.956 -0.807 13.615 1.00 97.69 108 ASN A O 1
ATOM 885 N N . PHE A 1 109 ? -6.660 -1.874 11.645 1.00 96.00 109 PHE A N 1
ATOM 886 C CA . PHE A 1 109 ? -8.068 -2.213 11.441 1.00 96.00 109 PHE A CA 1
ATOM 887 C C . PHE A 1 109 ? -8.595 -3.151 12.536 1.00 96.00 109 PHE A C 1
ATOM 889 O O . PHE A 1 109 ? -9.670 -2.915 13.083 1.00 96.00 109 PHE A O 1
ATOM 896 N N . ASP A 1 110 ? -7.797 -4.140 12.944 1.00 95.62 110 ASP A N 1
ATOM 897 C CA . ASP A 1 110 ? -8.141 -5.062 14.033 1.00 95.62 110 ASP A CA 1
ATOM 898 C C . ASP A 1 110 ? -8.282 -4.347 15.390 1.00 95.62 110 ASP A C 1
ATOM 900 O O . ASP A 1 110 ? -9.101 -4.729 16.230 1.00 95.62 110 ASP A O 1
ATOM 904 N N . ARG A 1 111 ? -7.486 -3.294 15.626 1.00 95.62 111 ARG A N 1
ATOM 905 C CA . ARG A 1 111 ? -7.533 -2.492 16.864 1.00 95.62 111 ARG A CA 1
ATOM 906 C C . ARG A 1 111 ? -8.683 -1.496 16.882 1.00 95.62 111 ARG A C 1
ATOM 908 O O . ARG A 1 111 ? -9.239 -1.231 17.949 1.00 95.62 111 ARG A O 1
ATOM 915 N N . ASP A 1 112 ? -8.987 -0.902 15.736 1.00 95.06 112 ASP A N 1
ATOM 916 C CA . ASP A 1 112 ? -10.067 0.062 15.573 1.00 95.06 112 ASP A CA 1
ATOM 917 C C . ASP A 1 112 ? -10.846 -0.235 14.284 1.00 95.06 112 ASP A C 1
ATOM 919 O O . ASP A 1 112 ? -10.569 0.355 13.235 1.00 95.06 112 ASP A O 1
ATOM 923 N N . PRO A 1 113 ? -11.881 -1.093 14.372 1.00 91.38 113 PRO A N 1
ATOM 924 C CA . PRO A 1 113 ? -12.733 -1.408 13.234 1.00 91.38 113 PRO A CA 1
ATOM 925 C C . PRO A 1 113 ? -13.537 -0.210 12.721 1.00 91.38 113 PRO A C 1
ATOM 927 O O . PRO A 1 113 ? -14.251 -0.362 11.746 1.00 91.38 113 PRO A O 1
ATOM 930 N N . SER A 1 114 ? -13.477 0.976 13.348 1.00 91.50 114 SER A N 1
ATOM 931 C CA . SER A 1 114 ? -14.094 2.196 12.802 1.00 91.50 114 SER A CA 1
ATOM 932 C C . SER A 1 114 ? -13.223 2.898 11.753 1.00 91.50 114 SER A C 1
ATOM 934 O O . SER A 1 114 ? -13.674 3.856 11.111 1.00 91.50 114 SER A O 1
ATOM 936 N N . LEU A 1 115 ? -11.975 2.450 11.574 1.00 94.94 115 LEU A N 1
ATOM 937 C CA . LEU A 1 115 ? -11.093 2.949 10.527 1.00 94.94 115 LEU A CA 1
ATOM 938 C C . LEU A 1 115 ? -11.654 2.606 9.150 1.00 94.94 115 LEU A C 1
ATOM 940 O O . LEU A 1 115 ? -12.084 1.490 8.887 1.00 94.94 115 LEU A O 1
ATOM 944 N N . ILE A 1 116 ? -11.632 3.595 8.267 1.00 92.62 116 ILE A N 1
ATOM 945 C CA . ILE A 1 116 ? -11.930 3.418 6.847 1.00 92.62 116 ILE A CA 1
ATOM 946 C C . ILE A 1 116 ? -10.605 3.236 6.097 1.00 92.62 116 ILE A C 1
ATOM 948 O O . ILE A 1 116 ? -9.625 2.764 6.668 1.00 92.62 116 ILE A O 1
ATOM 952 N N . TRP A 1 117 ? -10.564 3.635 4.830 1.00 95.56 117 TRP A N 1
ATOM 953 C CA . TRP A 1 117 ? -9.367 3.628 4.008 1.00 95.56 117 TRP A CA 1
ATOM 954 C C . TRP A 1 117 ? -8.122 4.169 4.719 1.00 95.56 117 TRP A C 1
ATOM 956 O O . TRP A 1 117 ? -8.141 5.246 5.324 1.00 95.56 117 TRP A O 1
ATOM 966 N N . GLN A 1 118 ? -7.036 3.414 4.599 1.00 97.00 118 GLN A N 1
ATOM 967 C CA . GLN A 1 118 ? -5.702 3.783 5.051 1.00 97.00 118 GLN A CA 1
ATOM 968 C C . GLN A 1 118 ? -4.804 3.856 3.820 1.00 97.00 118 GLN A C 1
ATOM 970 O O . GLN A 1 118 ? -4.894 3.001 2.944 1.00 97.00 118 GLN A O 1
ATOM 975 N N . TYR A 1 119 ? -3.958 4.881 3.754 1.00 96.56 119 TYR A N 1
ATOM 976 C CA . TYR A 1 119 ? -3.094 5.121 2.606 1.00 96.56 119 TYR A CA 1
ATOM 977 C C . TYR A 1 119 ? -1.697 5.510 3.068 1.00 96.56 119 TYR A C 1
ATOM 979 O O . TYR A 1 119 ? -1.536 6.250 4.042 1.00 96.56 119 TYR A O 1
ATOM 987 N N . PHE A 1 120 ? -0.703 5.059 2.314 1.00 97.31 120 PHE A N 1
ATOM 988 C CA . PHE A 1 120 ? 0.642 5.609 2.321 1.00 97.31 120 PHE A CA 1
ATOM 989 C C . PHE A 1 120 ? 0.859 6.301 0.975 1.00 97.31 120 PHE A C 1
ATOM 991 O O . PHE A 1 120 ? 0.589 5.709 -0.062 1.00 97.31 120 PHE A O 1
ATOM 998 N N . GLY A 1 121 ? 1.291 7.562 0.999 1.00 96.25 121 GLY A N 1
ATOM 999 C CA . GLY A 1 121 ? 1.603 8.319 -0.210 1.00 96.25 121 GLY A CA 1
ATOM 1000 C C . GLY A 1 121 ? 3.103 8.519 -0.322 1.00 96.25 121 GLY A C 1
ATOM 1001 O O . GLY A 1 121 ? 3.702 9.199 0.517 1.00 96.25 121 GLY A O 1
ATOM 1002 N N . SER A 1 122 ? 3.713 7.951 -1.356 1.00 95.12 122 SER A N 1
ATOM 1003 C CA . SER A 1 122 ? 5.146 8.079 -1.572 1.00 95.12 122 SER A CA 1
ATOM 1004 C C . SER A 1 122 ? 5.505 9.410 -2.226 1.00 95.12 122 SER A C 1
ATOM 1006 O O . SER A 1 122 ? 4.887 9.843 -3.199 1.00 95.12 122 SER A O 1
ATOM 1008 N N . ALA A 1 123 ? 6.614 10.016 -1.792 1.00 92.38 123 ALA A N 1
ATOM 1009 C CA . ALA A 1 123 ? 7.218 11.156 -2.488 1.00 92.38 123 ALA A CA 1
ATOM 1010 C C . ALA A 1 123 ? 7.697 10.806 -3.914 1.00 92.38 123 ALA A C 1
ATOM 1012 O O . ALA A 1 123 ? 8.009 11.703 -4.698 1.00 92.38 123 ALA A O 1
ATOM 1013 N N . LYS A 1 124 ? 7.776 9.510 -4.253 1.00 91.38 124 LYS A N 1
ATOM 1014 C CA . LYS A 1 124 ? 8.074 9.017 -5.605 1.00 91.38 124 LYS A CA 1
ATOM 1015 C C . LYS A 1 124 ? 6.837 8.908 -6.498 1.00 91.38 124 LYS A C 1
ATOM 1017 O O . LYS A 1 124 ? 7.008 8.635 -7.676 1.00 91.38 124 LYS A O 1
ATOM 1022 N N . GLY A 1 125 ? 5.639 9.170 -5.971 1.00 89.69 125 GLY A N 1
ATOM 1023 C CA . GLY A 1 125 ? 4.406 9.198 -6.755 1.00 89.69 125 GLY A CA 1
ATOM 1024 C C . GLY A 1 125 ? 3.753 7.832 -6.937 1.00 89.69 125 GLY A C 1
ATOM 1025 O O . GLY A 1 125 ? 3.254 7.569 -8.021 1.00 89.69 125 GLY A O 1
ATOM 1026 N N . PHE A 1 126 ? 3.766 6.983 -5.908 1.00 91.50 126 PHE A N 1
ATOM 1027 C CA . PHE A 1 126 ? 2.951 5.767 -5.824 1.00 91.50 126 PHE A CA 1
ATOM 1028 C C . PHE A 1 126 ? 2.241 5.688 -4.470 1.00 91.50 126 PHE A C 1
ATOM 1030 O O . PHE A 1 126 ? 2.658 6.448 -3.555 1.00 91.50 126 PHE A O 1
#

Secondary structure (DSSP, 8-state):
-HHHHHHHHHHHHHHHHHHHHHHHHPPP-TT------BTTTTT-B-TTSPBPTTT-----EEEGGGTTEEE-SS---B---TTS-TT-HHHHHHHHHHTTHHHHHHHHHHH-TT--------TT--